Protein AF-A0A1R1M8T6-F1 (afdb_monomer)

Secondary structure (DSSP, 8-state):
-----PPPTTS---THHHHHHHHHHHHHHHHHHHHHHHHTTTTSSTHHHHHHHHHHHHHHHHHHHHHHHHHHT-S---HHHHHHHHHHHHHHHHHHHHHHHHHHT-

Structure (mmCIF, N/CA/C/O backbone):
data_AF-A0A1R1M8T6-F1
#
_entry.id   AF-A0A1R1M8T6-F1
#
loop_
_atom_site.group_PDB
_atom_site.id
_atom_site.type_symbol
_atom_site.label_atom_id
_atom_site.label_alt_id
_atom_site.label_comp_id
_atom_site.label_asym_id
_atom_site.label_entity_id
_atom_site.label_seq_id
_atom_site.pdbx_PDB_ins_code
_atom_site.Cartn_x
_atom_site.Cartn_y
_atom_site.Cartn_z
_atom_site.occupancy
_atom_site.B_iso_or_equiv
_atom_site.auth_seq_id
_atom_site.auth_comp_id
_atom_site.auth_asym_id
_atom_site.auth_atom_id
_atom_site.pdbx_PDB_model_num
ATOM 1 N N . MET A 1 1 ? -15.431 -7.631 50.095 1.00 52.59 1 MET A N 1
ATOM 2 C CA . MET A 1 1 ? -15.475 -7.565 48.620 1.00 52.59 1 MET A CA 1
ATOM 3 C C . MET A 1 1 ? -14.387 -6.596 48.192 1.00 52.59 1 MET A C 1
ATOM 5 O O . MET A 1 1 ? -14.560 -5.399 48.368 1.00 52.59 1 MET A O 1
ATOM 9 N N . GLN A 1 2 ? -13.219 -7.105 47.798 1.00 46.94 2 GLN A N 1
ATOM 10 C CA . GLN A 1 2 ? -12.154 -6.257 47.259 1.00 46.94 2 GLN A CA 1
ATOM 11 C C . GLN A 1 2 ? -12.582 -5.793 45.862 1.00 46.94 2 GLN A C 1
ATOM 13 O O . GLN A 1 2 ? -12.997 -6.642 45.073 1.00 46.94 2 GLN A O 1
ATOM 18 N N . PRO A 1 3 ? -12.522 -4.490 45.547 1.00 56.53 3 PRO A N 1
ATOM 19 C CA . PRO A 1 3 ? -12.691 -4.046 44.175 1.00 56.53 3 PRO A CA 1
ATOM 20 C C . PRO A 1 3 ? -11.523 -4.617 43.368 1.00 56.53 3 PRO A C 1
ATOM 22 O O . PRO A 1 3 ? -10.364 -4.330 43.670 1.00 56.53 3 PRO A O 1
ATOM 25 N N . GLU A 1 4 ? -11.821 -5.474 42.389 1.00 55.53 4 GLU A N 1
ATOM 26 C CA . GLU A 1 4 ? -10.830 -5.909 41.410 1.00 55.53 4 GLU A CA 1
ATOM 27 C C . GLU A 1 4 ? -10.289 -4.660 40.715 1.00 55.53 4 GLU A C 1
ATOM 29 O O . GLU A 1 4 ? -10.990 -3.970 39.974 1.00 55.53 4 GLU A 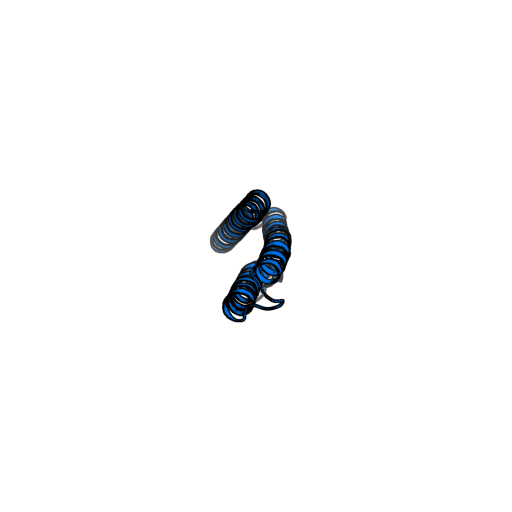O 1
ATOM 34 N N . LEU A 1 5 ? -9.037 -4.332 41.024 1.00 61.62 5 LEU A N 1
ATOM 35 C CA . LEU A 1 5 ? -8.310 -3.250 40.393 1.00 61.62 5 LEU A CA 1
ATOM 36 C C . LEU A 1 5 ? -8.073 -3.677 38.942 1.00 61.62 5 LEU A C 1
ATOM 38 O O . LEU A 1 5 ? -7.157 -4.452 38.661 1.00 61.62 5 LEU A O 1
ATOM 42 N N . SER A 1 6 ? -8.941 -3.230 38.030 1.00 60.91 6 SER A N 1
ATOM 43 C CA . SER A 1 6 ? -8.769 -3.470 36.601 1.00 60.91 6 SER A CA 1
ATOM 44 C C . SER A 1 6 ? -7.359 -3.016 36.214 1.00 60.91 6 SER A C 1
ATOM 46 O O . SER A 1 6 ? -7.009 -1.863 36.502 1.00 60.91 6 SER A O 1
ATOM 48 N N . PRO A 1 7 ? -6.528 -3.881 35.610 1.00 58.19 7 PRO A N 1
ATOM 49 C CA . PRO A 1 7 ? -5.188 -3.485 35.215 1.00 58.19 7 PRO A CA 1
ATOM 50 C C . PRO A 1 7 ? -5.287 -2.272 34.281 1.00 58.19 7 PRO A C 1
ATOM 52 O O . PRO A 1 7 ? -6.221 -2.205 33.478 1.00 58.19 7 PRO A O 1
ATOM 55 N N . PRO A 1 8 ? -4.370 -1.298 34.388 1.00 55.22 8 PRO A N 1
ATOM 56 C CA . PRO A 1 8 ? -4.455 -0.079 33.604 1.00 55.22 8 PRO A CA 1
ATOM 57 C C . PRO A 1 8 ? -4.490 -0.426 32.109 1.00 55.22 8 PRO A C 1
ATOM 59 O O . PRO A 1 8 ? -3.667 -1.196 31.611 1.00 55.22 8 PRO A O 1
ATOM 62 N N . ASP A 1 9 ? -5.448 0.161 31.385 1.00 58.66 9 ASP A N 1
ATOM 63 C CA . ASP A 1 9 ? -5.699 -0.027 29.943 1.00 58.66 9 ASP A CA 1
ATOM 64 C C . ASP A 1 9 ? -4.497 0.324 29.034 1.00 58.66 9 ASP A C 1
ATOM 66 O O . ASP A 1 9 ? -4.574 0.265 27.805 1.00 58.66 9 ASP A O 1
ATOM 70 N N . ASN A 1 10 ? -3.362 0.715 29.615 1.00 51.66 10 ASN A N 1
ATOM 71 C CA . ASN A 1 10 ? -2.217 1.306 28.939 1.00 51.66 10 ASN A CA 1
ATOM 72 C C . ASN A 1 10 ? -1.197 0.298 28.378 1.00 51.66 10 ASN A C 1
ATOM 74 O O . ASN A 1 10 ? -0.282 0.734 27.683 1.00 51.66 10 ASN A O 1
ATOM 78 N N . LEU A 1 11 ? -1.332 -1.015 28.618 1.00 49.03 11 LEU A N 1
ATOM 79 C CA . LEU A 1 11 ? -0.289 -1.991 28.242 1.00 49.03 11 LEU A CA 1
ATOM 80 C C . LEU A 1 11 ? -0.709 -3.091 27.258 1.00 49.03 11 LEU A C 1
ATOM 82 O O . LEU A 1 11 ? 0.152 -3.796 26.735 1.00 49.03 11 LEU A O 1
ATOM 86 N N . ARG A 1 12 ? -1.996 -3.231 26.921 1.00 53.75 12 ARG A N 1
ATOM 87 C CA . ARG A 1 12 ? -2.424 -4.169 25.866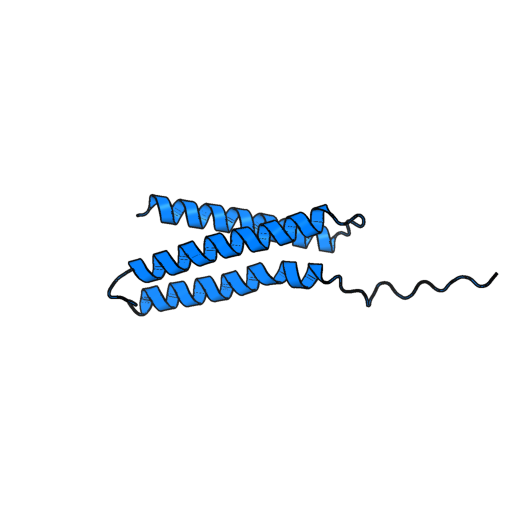 1.00 53.75 12 ARG A CA 1
ATOM 88 C C . ARG A 1 12 ? -2.480 -3.455 24.521 1.00 53.75 12 ARG A C 1
ATOM 90 O O . ARG A 1 12 ? -3.557 -3.175 23.991 1.00 53.75 12 ARG A O 1
ATOM 97 N N . VAL A 1 13 ? -1.311 -3.152 23.956 1.00 55.69 13 VAL A N 1
ATOM 98 C CA . VAL A 1 13 ? -1.225 -2.772 22.540 1.00 55.69 13 VAL A CA 1
ATOM 99 C C . VAL A 1 13 ? -1.707 -3.979 21.742 1.00 55.69 13 VAL A C 1
ATOM 101 O O . VAL A 1 13 ? -1.017 -4.986 21.628 1.00 55.69 13 VAL A O 1
ATOM 104 N N . SER A 1 14 ? -2.949 -3.911 21.263 1.00 65.50 14 SER A N 1
ATOM 105 C CA . SER A 1 14 ? -3.529 -4.975 20.449 1.00 65.50 14 SER A CA 1
ATOM 106 C C . SER A 1 14 ? -2.600 -5.236 19.257 1.00 65.50 14 SER A C 1
ATOM 108 O O . SER A 1 14 ? -2.244 -4.264 18.585 1.00 65.50 14 SER A O 1
ATOM 110 N N . PRO A 1 15 ? -2.228 -6.495 18.951 1.00 66.38 15 PRO A N 1
ATOM 111 C CA . PRO A 1 15 ? -1.368 -6.837 17.810 1.00 66.38 15 PRO A CA 1
ATOM 112 C C . PRO A 1 15 ? -1.836 -6.194 16.498 1.00 66.38 15 PRO A C 1
ATOM 114 O O . PRO A 1 15 ? -1.036 -5.826 15.641 1.00 66.38 15 PRO A O 1
ATOM 117 N N . TRP A 1 16 ? -3.145 -5.959 16.394 1.00 63.19 16 TRP A N 1
ATOM 118 C CA . TRP A 1 16 ? -3.788 -5.240 15.303 1.00 63.19 16 TRP A CA 1
ATOM 119 C C . TRP A 1 16 ? -3.212 -3.851 15.020 1.00 63.19 16 TRP A C 1
ATOM 121 O O . TRP A 1 16 ? -3.231 -3.440 13.868 1.00 63.19 16 TRP A O 1
ATOM 131 N N . HIS A 1 17 ? -2.675 -3.143 16.018 1.00 62.88 17 HIS A N 1
ATOM 132 C CA . HIS A 1 17 ? -2.044 -1.835 15.818 1.00 62.88 17 HIS A CA 1
ATOM 133 C C . HIS A 1 17 ? -0.789 -1.932 14.936 1.00 62.88 17 HIS A C 1
ATOM 135 O O . HIS A 1 17 ? -0.583 -1.092 14.061 1.00 62.88 17 HIS A O 1
ATOM 141 N N . TYR A 1 18 ? 0.017 -2.982 15.122 1.00 64.94 18 TYR A N 1
ATOM 142 C CA . TYR A 1 18 ? 1.216 -3.224 14.316 1.00 64.94 18 TYR A CA 1
ATOM 143 C C . TYR A 1 18 ? 0.853 -3.667 12.899 1.00 64.94 18 TYR A C 1
ATOM 145 O O . TYR A 1 18 ? 1.415 -3.160 11.930 1.00 64.94 18 TYR A O 1
ATOM 153 N N . VAL A 1 19 ? -0.160 -4.532 12.771 1.00 65.62 19 VAL A N 1
ATOM 154 C CA . VAL A 1 19 ? -0.683 -4.974 11.468 1.00 65.62 19 VAL A CA 1
ATOM 155 C C . VAL A 1 19 ? -1.181 -3.785 10.642 1.00 65.62 19 VAL A C 1
ATOM 157 O O . VAL A 1 19 ? -0.974 -3.749 9.436 1.00 65.62 19 VAL A O 1
ATOM 160 N N . THR A 1 20 ? -1.767 -2.768 11.277 1.00 67.25 20 THR A N 1
ATOM 161 C CA . THR A 1 20 ? -2.257 -1.571 10.578 1.00 67.25 20 THR A CA 1
ATOM 162 C C . THR A 1 20 ? -1.186 -0.549 10.189 1.00 67.25 20 THR A C 1
ATOM 164 O O . THR A 1 20 ? -1.478 0.337 9.388 1.00 67.25 20 THR A O 1
ATOM 167 N N . LEU A 1 21 ? 0.034 -0.640 10.730 1.00 72.88 21 LEU A N 1
ATOM 168 C CA . LEU A 1 21 ? 1.172 0.195 10.310 1.00 72.88 21 LEU A CA 1
ATOM 169 C C . LEU A 1 21 ? 1.955 -0.438 9.153 1.00 72.88 21 LEU A C 1
ATOM 171 O O . LEU A 1 21 ? 2.583 0.278 8.370 1.00 72.88 21 LEU A O 1
ATOM 175 N N . LEU A 1 22 ? 1.863 -1.763 9.016 1.00 82.88 22 LEU A N 1
ATOM 176 C CA . LEU A 1 22 ? 2.528 -2.547 7.980 1.00 82.88 22 LEU A CA 1
ATOM 177 C C . LEU A 1 22 ? 2.261 -2.054 6.542 1.00 82.88 22 LEU A C 1
ATOM 179 O O . LEU A 1 22 ? 3.238 -1.932 5.806 1.00 82.88 22 LEU A O 1
ATOM 183 N N . PRO A 1 23 ? 1.023 -1.704 6.122 1.00 81.56 23 PRO A N 1
ATOM 184 C CA . PRO A 1 23 ? 0.797 -1.246 4.754 1.00 81.56 23 PRO A CA 1
ATOM 185 C C . PRO A 1 23 ? 1.571 0.038 4.444 1.00 81.56 23 PRO A C 1
ATOM 187 O O . PRO A 1 23 ? 2.140 0.159 3.371 1.00 81.56 23 PRO A O 1
ATOM 190 N N . THR A 1 24 ? 1.684 0.963 5.402 1.00 85.31 24 THR A N 1
ATOM 191 C CA . THR A 1 24 ? 2.443 2.211 5.208 1.00 85.31 24 THR A CA 1
ATOM 192 C C . THR A 1 24 ? 3.932 1.935 4.979 1.00 85.31 24 THR A C 1
ATOM 194 O O . THR A 1 24 ? 4.537 2.513 4.077 1.00 85.31 24 THR A O 1
ATOM 197 N N . LEU A 1 25 ? 4.520 1.019 5.760 1.00 87.06 25 LEU A N 1
ATOM 198 C CA . LEU A 1 25 ? 5.918 0.606 5.586 1.00 87.06 25 LEU A CA 1
ATOM 199 C C . LEU A 1 25 ? 6.136 -0.069 4.234 1.00 87.06 25 LEU A C 1
ATOM 201 O O . LEU A 1 25 ? 7.108 0.228 3.541 1.00 87.06 25 LEU A O 1
ATOM 205 N N . VAL A 1 26 ? 5.215 -0.946 3.841 1.00 87.00 26 VAL A N 1
ATOM 206 C CA . VAL A 1 26 ? 5.295 -1.625 2.549 1.00 87.00 26 VAL A CA 1
ATOM 207 C C . VAL A 1 26 ? 5.169 -0.622 1.406 1.00 87.00 26 VAL A C 1
ATOM 209 O O . VAL A 1 26 ? 5.954 -0.687 0.467 1.00 87.00 26 VAL A O 1
ATOM 212 N N . GLY A 1 27 ? 4.273 0.359 1.518 1.00 87.06 27 GLY A N 1
ATOM 213 C CA . GLY A 1 27 ? 4.141 1.448 0.552 1.00 87.06 27 GLY A CA 1
ATOM 214 C C . GLY A 1 27 ? 5.415 2.272 0.401 1.00 87.06 27 GLY A C 1
ATOM 215 O O . GLY A 1 27 ? 5.819 2.577 -0.718 1.00 87.06 27 GLY A O 1
ATOM 216 N N . MET A 1 28 ? 6.105 2.585 1.500 1.00 89.88 28 MET A N 1
ATOM 217 C CA . MET A 1 28 ? 7.390 3.288 1.430 1.00 89.88 28 MET A CA 1
ATOM 218 C C . MET A 1 28 ? 8.448 2.481 0.669 1.00 89.88 28 MET A C 1
ATOM 220 O O . MET A 1 28 ? 9.133 3.027 -0.199 1.00 89.88 28 MET A O 1
ATOM 224 N N . VAL A 1 29 ? 8.575 1.185 0.971 1.00 90.44 29 VAL A N 1
ATOM 225 C CA . VAL A 1 29 ? 9.520 0.292 0.281 1.00 90.44 29 VAL A CA 1
ATOM 226 C C . VAL A 1 29 ? 9.155 0.161 -1.196 1.00 90.44 29 VAL A C 1
ATOM 228 O O . VAL A 1 29 ? 10.027 0.280 -2.054 1.00 90.44 29 VAL A O 1
ATOM 231 N N . ALA A 1 30 ? 7.869 -0.002 -1.494 1.00 88.19 30 ALA A N 1
ATOM 232 C CA . ALA A 1 30 ? 7.335 -0.097 -2.844 1.00 88.19 30 ALA A CA 1
ATOM 233 C C . ALA A 1 30 ? 7.692 1.116 -3.702 1.00 88.19 30 ALA A C 1
ATOM 235 O O . ALA A 1 30 ? 8.231 0.964 -4.798 1.00 88.19 30 ALA A O 1
ATOM 236 N N . VAL A 1 31 ? 7.422 2.321 -3.192 1.00 88.38 31 VAL A N 1
ATOM 237 C CA . VAL A 1 31 ? 7.737 3.574 -3.887 1.00 88.38 31 VAL A CA 1
ATOM 238 C C . VAL A 1 31 ? 9.242 3.691 -4.084 1.00 88.38 31 VAL A C 1
ATOM 240 O O . VAL A 1 31 ? 9.687 3.972 -5.191 1.00 88.38 31 VAL A O 1
ATOM 243 N N . SER A 1 32 ? 10.030 3.403 -3.048 1.00 92.69 32 SER A N 1
ATOM 244 C CA . SER A 1 32 ? 11.492 3.496 -3.116 1.00 92.69 32 SER A CA 1
ATOM 245 C C . SER A 1 32 ? 12.068 2.561 -4.181 1.00 92.69 32 SER A C 1
ATOM 247 O O . SER A 1 32 ? 12.857 2.994 -5.016 1.00 92.69 32 SER A O 1
ATOM 249 N N . LEU A 1 33 ? 11.634 1.297 -4.205 1.00 91.19 33 LEU A N 1
ATOM 250 C CA . LEU A 1 33 ? 12.077 0.317 -5.197 1.00 91.19 33 LEU A CA 1
ATOM 251 C C . LEU A 1 33 ? 11.597 0.659 -6.606 1.00 91.19 33 LEU A C 1
ATOM 253 O O . LEU A 1 33 ? 12.374 0.542 -7.547 1.00 91.19 33 LEU A O 1
ATOM 257 N N . SER A 1 34 ? 10.352 1.112 -6.758 1.00 87.94 34 SER A N 1
ATOM 258 C CA . SER A 1 34 ? 9.806 1.492 -8.067 1.00 87.94 34 SER A CA 1
ATOM 259 C C . SER A 1 34 ? 10.555 2.690 -8.652 1.00 87.94 34 SER A C 1
ATOM 261 O O . SER A 1 34 ? 10.904 2.688 -9.829 1.00 87.94 34 SER A O 1
ATOM 263 N N . VAL A 1 35 ? 10.860 3.690 -7.820 1.00 89.19 35 VAL A N 1
ATOM 264 C CA . VAL A 1 35 ? 11.629 4.880 -8.206 1.00 89.19 35 VAL A CA 1
ATOM 265 C C . VAL A 1 35 ? 13.073 4.512 -8.547 1.00 89.19 35 VAL A C 1
ATOM 267 O O . VAL A 1 35 ? 13.587 4.958 -9.571 1.00 89.19 35 VAL A O 1
ATOM 270 N N . LEU A 1 36 ? 13.721 3.669 -7.738 1.00 91.31 36 LEU A N 1
ATOM 271 C CA . LEU A 1 36 ? 15.074 3.185 -8.025 1.00 91.31 36 LEU A CA 1
ATOM 272 C C . LEU A 1 36 ? 15.127 2.379 -9.325 1.00 91.31 36 LEU A C 1
ATOM 274 O O . LEU A 1 36 ? 16.034 2.588 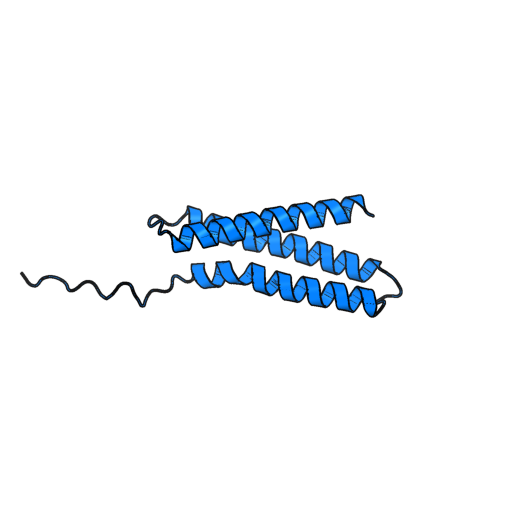-10.124 1.00 91.31 36 LEU A O 1
ATOM 278 N N . ALA A 1 37 ? 14.149 1.506 -9.561 1.00 89.50 37 ALA A N 1
ATOM 279 C CA . ALA A 1 37 ? 14.058 0.734 -10.794 1.00 89.50 37 ALA A CA 1
ATOM 280 C C . ALA A 1 37 ? 13.815 1.629 -12.016 1.00 89.50 37 ALA A C 1
ATOM 282 O O . ALA A 1 37 ? 14.374 1.367 -13.079 1.00 89.50 37 ALA A O 1
ATOM 283 N N . TRP A 1 38 ? 13.018 2.690 -11.855 1.00 87.81 38 TRP A N 1
ATOM 284 C CA . TRP A 1 38 ? 12.755 3.667 -12.909 1.00 87.81 38 TRP A CA 1
ATOM 285 C C . TRP A 1 38 ? 14.013 4.458 -13.275 1.00 87.81 38 TRP A C 1
ATOM 287 O O . TRP A 1 38 ? 14.406 4.475 -14.436 1.00 87.81 38 TRP A O 1
ATOM 297 N N . PHE A 1 39 ? 14.673 5.085 -12.296 1.00 90.56 39 PHE A N 1
ATOM 298 C CA . PHE A 1 39 ? 15.875 5.891 -12.546 1.00 90.56 39 PHE A CA 1
ATOM 299 C C . PHE A 1 39 ? 17.100 5.057 -12.909 1.00 90.56 39 PHE A C 1
ATOM 301 O O . PHE A 1 39 ? 17.956 5.517 -13.657 1.00 90.56 39 PHE A O 1
ATOM 308 N N . GLY A 1 40 ? 17.201 3.845 -12.368 1.00 88.81 40 GLY A N 1
ATOM 309 C CA . GLY A 1 40 ? 18.283 2.921 -12.676 1.00 88.81 40 GLY A CA 1
ATOM 310 C C . GLY A 1 40 ? 18.098 2.172 -13.994 1.00 88.81 40 GLY A C 1
ATOM 311 O O . GLY A 1 40 ? 18.942 1.333 -14.296 1.00 88.81 40 GLY A O 1
ATOM 312 N N . GLU A 1 41 ? 16.997 2.410 -14.721 1.00 87.25 41 GLU A N 1
ATOM 313 C CA . GLU A 1 41 ? 16.599 1.672 -15.928 1.00 87.25 41 GLU A CA 1
ATOM 314 C C . GLU A 1 41 ? 16.783 0.157 -15.776 1.00 87.25 41 GLU A C 1
ATOM 316 O O . GLU A 1 41 ? 17.331 -0.532 -16.645 1.00 87.25 41 GLU A O 1
ATOM 321 N N . TRP A 1 42 ? 16.351 -0.383 -14.633 1.00 85.56 42 TRP A N 1
ATOM 322 C CA . TRP A 1 42 ? 16.496 -1.809 -14.360 1.00 85.56 42 TRP A CA 1
ATOM 323 C C . TRP A 1 42 ? 15.796 -2.602 -15.469 1.00 85.56 42 TRP A C 1
ATOM 325 O O . TRP A 1 42 ? 14.608 -2.426 -15.720 1.00 85.56 42 TRP A O 1
ATOM 335 N N . GLY A 1 43 ? 16.540 -3.464 -16.166 1.00 77.69 43 GLY A N 1
ATOM 336 C CA . GLY A 1 43 ? 16.009 -4.235 -17.296 1.00 77.69 43 GLY A CA 1
ATOM 337 C C . GLY A 1 43 ? 15.821 -3.450 -18.603 1.00 77.69 43 GLY A C 1
ATOM 338 O O . GLY A 1 43 ? 15.098 -3.930 -19.475 1.00 77.69 43 GLY A O 1
ATOM 339 N N . GLY A 1 44 ? 16.459 -2.283 -18.762 1.00 76.44 44 GLY A N 1
ATOM 340 C CA . GLY A 1 44 ? 16.523 -1.546 -20.033 1.00 76.44 44 GLY A CA 1
ATOM 341 C C . GLY A 1 44 ? 15.241 -0.796 -20.404 1.00 76.44 44 GLY A C 1
ATOM 342 O O . GLY A 1 44 ? 14.954 -0.612 -21.586 1.00 76.44 44 GLY A O 1
ATOM 343 N N . GLY A 1 45 ? 14.435 -0.409 -19.412 1.00 79.31 45 GLY A N 1
ATOM 344 C CA . GLY A 1 45 ? 13.242 0.404 -19.625 1.00 79.31 45 GLY A CA 1
ATOM 345 C C . GLY A 1 45 ? 12.320 0.461 -18.410 1.00 79.31 45 GLY A C 1
ATOM 346 O O . GLY A 1 45 ? 12.648 0.010 -17.317 1.00 79.31 45 GLY A O 1
ATOM 347 N N . THR A 1 46 ? 11.114 0.983 -18.615 1.00 85.25 46 THR A N 1
ATOM 348 C CA . THR A 1 46 ? 10.139 1.241 -17.540 1.00 85.25 46 THR A CA 1
ATOM 349 C C . THR A 1 46 ? 9.379 -0.005 -17.078 1.00 85.25 46 THR A C 1
ATOM 351 O O . THR A 1 46 ? 8.737 0.014 -16.030 1.00 85.25 46 THR A O 1
ATOM 354 N N . LYS A 1 47 ? 9.480 -1.117 -17.820 1.00 86.56 47 LYS A N 1
ATOM 355 C CA . LYS A 1 47 ? 8.715 -2.351 -17.572 1.00 86.56 47 LYS A CA 1
ATOM 356 C C . LYS A 1 47 ? 8.948 -2.924 -16.177 1.00 86.56 47 LYS A C 1
ATOM 358 O O . LYS A 1 47 ? 7.989 -3.296 -15.509 1.00 86.56 47 LYS A O 1
ATOM 363 N N . VAL A 1 48 ? 10.202 -2.980 -15.721 1.00 87.94 48 VAL A N 1
ATOM 364 C CA . VAL A 1 48 ? 10.532 -3.527 -14.394 1.00 87.94 48 VAL A CA 1
ATOM 365 C C . VAL A 1 48 ? 9.957 -2.645 -13.291 1.00 87.94 48 VAL A C 1
ATOM 367 O O . VAL A 1 48 ? 9.352 -3.161 -12.354 1.00 87.94 48 VAL A O 1
ATOM 370 N N . ALA A 1 49 ? 10.068 -1.321 -13.429 1.00 87.44 49 ALA A N 1
ATOM 371 C CA . ALA A 1 49 ? 9.467 -0.380 -12.491 1.00 87.44 49 ALA A CA 1
ATOM 372 C C . ALA A 1 49 ? 7.940 -0.543 -12.425 1.00 87.44 49 ALA A C 1
ATOM 374 O O . ALA A 1 49 ? 7.380 -0.560 -11.330 1.00 87.44 49 ALA A O 1
ATOM 375 N N . THR A 1 50 ? 7.269 -0.743 -13.566 1.00 87.50 50 THR A N 1
ATOM 376 C CA . THR A 1 50 ? 5.822 -0.994 -13.588 1.00 87.50 50 THR A CA 1
ATOM 377 C C . THR A 1 50 ? 5.450 -2.318 -12.924 1.00 87.50 50 THR A C 1
ATOM 379 O O . THR A 1 50 ? 4.526 -2.336 -12.118 1.00 87.50 50 THR A O 1
ATOM 382 N N . VAL A 1 51 ? 6.172 -3.410 -13.194 1.00 89.62 51 VAL A N 1
ATOM 383 C CA . VAL A 1 51 ? 5.911 -4.715 -12.553 1.00 89.62 51 VAL A CA 1
ATOM 384 C C . VAL A 1 51 ? 6.066 -4.623 -11.034 1.00 89.62 51 VAL A C 1
ATOM 386 O O . VAL A 1 51 ? 5.203 -5.103 -10.299 1.00 89.62 51 VAL A O 1
ATOM 389 N N . ILE A 1 52 ? 7.126 -3.962 -10.558 1.00 90.06 52 ILE A N 1
ATOM 390 C CA . ILE A 1 52 ? 7.348 -3.716 -9.127 1.00 90.06 52 ILE A CA 1
ATOM 391 C C . ILE A 1 52 ? 6.184 -2.901 -8.548 1.00 90.06 52 ILE A C 1
ATOM 393 O O . ILE A 1 52 ? 5.610 -3.289 -7.529 1.00 90.06 52 ILE A O 1
ATOM 397 N N . ALA A 1 53 ? 5.799 -1.807 -9.208 1.00 89.00 53 ALA A N 1
ATOM 398 C CA . ALA A 1 53 ? 4.725 -0.938 -8.743 1.00 89.00 53 ALA A CA 1
ATOM 399 C C . ALA A 1 53 ? 3.366 -1.659 -8.678 1.00 89.00 53 ALA A C 1
ATOM 401 O O . ALA A 1 53 ? 2.649 -1.509 -7.688 1.00 89.00 53 ALA A O 1
ATOM 402 N N . VAL A 1 54 ? 3.031 -2.483 -9.678 1.00 90.56 54 VAL A N 1
ATOM 403 C CA . VAL A 1 54 ? 1.794 -3.285 -9.696 1.00 90.56 54 VAL A CA 1
ATOM 404 C C . VAL A 1 54 ? 1.797 -4.307 -8.561 1.00 90.56 54 VAL A C 1
ATOM 406 O O . VAL A 1 54 ? 0.865 -4.315 -7.758 1.00 90.56 54 VAL A O 1
ATOM 409 N N . PHE A 1 55 ? 2.865 -5.100 -8.433 1.00 91.25 55 PHE A N 1
ATOM 410 C CA . PHE A 1 55 ? 2.978 -6.119 -7.385 1.00 91.25 55 PHE A CA 1
ATOM 411 C C . PHE A 1 55 ? 2.800 -5.522 -5.984 1.00 91.25 55 PHE A C 1
ATOM 413 O O . PHE A 1 55 ? 2.022 -6.016 -5.164 1.00 91.25 55 PHE A O 1
ATOM 420 N N . PHE A 1 56 ? 3.499 -4.423 -5.699 1.00 91.19 56 PHE A N 1
ATOM 421 C CA . PHE A 1 56 ? 3.400 -3.796 -4.389 1.00 91.19 56 PHE A CA 1
ATOM 422 C C . PHE A 1 56 ? 2.064 -3.090 -4.155 1.00 91.19 56 PHE A C 1
ATOM 424 O O . PHE A 1 56 ? 1.616 -3.023 -3.010 1.00 91.19 56 PHE A O 1
ATOM 431 N N . SER A 1 57 ? 1.425 -2.579 -5.206 1.00 90.06 57 SER A N 1
ATOM 432 C CA . SER A 1 57 ? 0.083 -2.009 -5.119 1.00 90.06 57 SER A CA 1
ATOM 433 C C . SER A 1 57 ? -0.945 -3.073 -4.717 1.00 90.06 57 SER A C 1
ATOM 435 O O . SER A 1 57 ? -1.712 -2.877 -3.772 1.00 90.06 57 SER A O 1
ATOM 437 N N . GLU A 1 58 ? -0.905 -4.251 -5.344 1.00 90.06 58 GLU A N 1
ATOM 438 C CA . GLU A 1 58 ? -1.752 -5.386 -4.958 1.00 90.06 58 GLU A CA 1
ATOM 439 C C . GLU A 1 58 ? -1.475 -5.831 -3.521 1.00 90.06 58 GLU A C 1
ATOM 441 O O . GLU A 1 58 ? -2.400 -6.016 -2.724 1.00 90.06 58 GLU A O 1
ATOM 446 N N . PHE A 1 59 ? -0.198 -5.942 -3.155 1.00 89.69 59 PHE A N 1
ATOM 447 C CA . PHE A 1 59 ? 0.184 -6.322 -1.803 1.00 89.69 59 PHE A CA 1
ATOM 448 C C . PHE A 1 59 ? -0.314 -5.308 -0.760 1.00 89.69 59 PHE A C 1
ATOM 450 O O . PHE A 1 59 ? -0.908 -5.702 0.247 1.00 89.69 59 PHE A O 1
ATOM 457 N N . MET A 1 60 ? -0.136 -4.003 -0.999 1.00 90.81 60 MET A N 1
ATOM 458 C CA . MET A 1 60 ? -0.674 -2.955 -0.124 1.00 90.81 60 MET A CA 1
ATOM 459 C C . MET A 1 60 ? -2.190 -3.057 0.008 1.00 90.81 60 MET A C 1
ATOM 461 O O . MET A 1 60 ? -2.702 -2.990 1.126 1.00 90.81 60 MET A O 1
ATOM 465 N N . MET A 1 61 ? -2.903 -3.274 -1.100 1.00 90.69 61 MET A N 1
ATOM 466 C CA . MET A 1 61 ? -4.354 -3.439 -1.093 1.00 90.69 61 MET A CA 1
ATOM 467 C C . MET A 1 61 ? -4.780 -4.590 -0.168 1.00 90.69 61 MET A C 1
ATOM 469 O O . MET A 1 61 ? -5.669 -4.404 0.667 1.00 90.69 61 MET A O 1
ATOM 473 N N . VAL A 1 62 ? -4.111 -5.746 -0.251 1.00 90.44 62 VAL A N 1
ATOM 474 C CA . VAL A 1 62 ? -4.392 -6.918 0.599 1.00 90.44 62 VAL A CA 1
ATOM 475 C C . VAL A 1 62 ? -4.123 -6.622 2.077 1.00 90.44 62 VAL A C 1
ATOM 477 O O . VAL A 1 62 ? -4.976 -6.900 2.926 1.00 90.44 62 VAL A O 1
ATOM 480 N N . VAL A 1 63 ? -2.972 -6.030 2.411 1.00 88.75 63 VAL A N 1
ATOM 481 C CA . VAL A 1 63 ? -2.621 -5.729 3.811 1.00 88.75 63 VAL A CA 1
ATOM 482 C 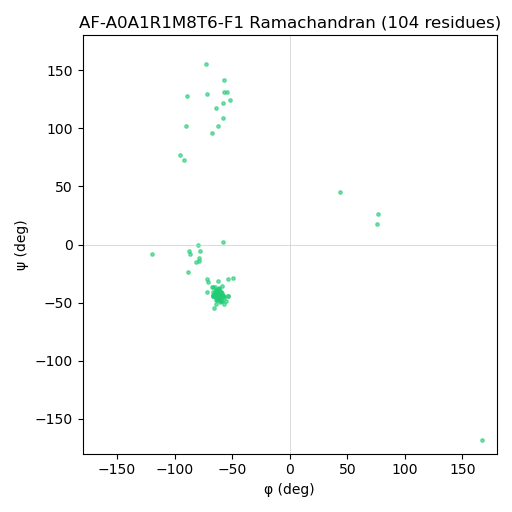C . VAL A 1 63 ? -3.560 -4.670 4.399 1.00 88.75 63 VAL A C 1
ATOM 484 O O . VAL A 1 63 ? -4.046 -4.832 5.522 1.00 88.75 63 VAL A O 1
ATOM 487 N N . SER A 1 64 ? -3.873 -3.611 3.650 1.00 89.56 64 SER A N 1
ATOM 488 C CA . SER A 1 64 ? -4.825 -2.581 4.076 1.00 89.56 64 SER A CA 1
ATOM 489 C C . SER A 1 64 ? -6.238 -3.141 4.263 1.00 89.56 64 SER A C 1
ATOM 491 O O . SER A 1 64 ? -6.899 -2.807 5.252 1.00 89.56 64 SER A O 1
ATOM 493 N N . ALA A 1 65 ? -6.688 -4.045 3.384 1.00 89.12 65 ALA A N 1
ATOM 494 C CA . ALA A 1 65 ? -7.970 -4.736 3.531 1.00 89.12 65 ALA A CA 1
ATOM 495 C C . ALA A 1 65 ? -8.001 -5.600 4.800 1.00 89.12 65 ALA A C 1
ATOM 497 O O . ALA A 1 65 ? -8.965 -5.544 5.569 1.00 89.12 65 ALA A O 1
ATOM 498 N N . ALA A 1 66 ? -6.930 -6.353 5.062 1.00 85.88 66 ALA A N 1
ATOM 499 C CA . ALA A 1 66 ? -6.797 -7.160 6.271 1.00 85.88 66 ALA A CA 1
ATOM 500 C C . ALA A 1 66 ? -6.817 -6.295 7.545 1.00 85.88 66 ALA A C 1
ATOM 502 O O . ALA A 1 66 ? -7.509 -6.632 8.510 1.00 85.88 66 ALA A O 1
ATOM 503 N N . GLY A 1 67 ? -6.125 -5.150 7.538 1.00 83.12 67 GLY A N 1
ATOM 504 C CA . GLY A 1 67 ? -6.149 -4.180 8.635 1.00 83.12 67 GLY A CA 1
ATOM 505 C C . GLY A 1 67 ? -7.547 -3.605 8.892 1.00 83.12 67 GLY A C 1
ATOM 506 O O . GLY A 1 67 ? -7.978 -3.501 10.045 1.00 83.12 67 GLY A O 1
ATOM 507 N N . LEU A 1 68 ? -8.292 -3.297 7.827 1.00 86.38 68 LEU A N 1
ATOM 508 C CA . LEU A 1 68 ? -9.670 -2.810 7.918 1.00 86.38 68 LEU A CA 1
ATOM 509 C C . LEU A 1 68 ? -10.626 -3.883 8.466 1.00 86.38 68 LEU A C 1
ATOM 511 O O . LEU A 1 68 ? -11.416 -3.599 9.368 1.00 86.38 68 LEU A O 1
ATOM 515 N N . LEU A 1 69 ? -10.523 -5.126 7.986 1.00 85.44 69 LEU A N 1
ATOM 516 C CA . LEU A 1 69 ? -11.295 -6.263 8.504 1.00 85.44 69 LEU A CA 1
ATOM 517 C C . LEU A 1 69 ? -10.997 -6.523 9.985 1.00 85.44 69 LEU A C 1
ATOM 519 O O . LEU A 1 69 ? -11.914 -6.772 10.771 1.00 85.44 69 LEU A O 1
ATOM 523 N N . GLY A 1 70 ? -9.729 -6.409 10.379 1.00 80.94 70 GLY A N 1
ATOM 524 C CA . GLY A 1 70 ? -9.299 -6.486 11.771 1.00 80.94 70 GLY A CA 1
ATOM 525 C C . GLY A 1 70 ? -9.956 -5.440 12.662 1.00 80.94 70 GLY A C 1
ATOM 526 O O . GLY A 1 70 ? -10.383 -5.757 13.770 1.00 80.94 70 GLY A O 1
ATOM 527 N N . TYR A 1 71 ? -10.090 -4.206 12.172 1.00 80.38 71 TYR A N 1
ATOM 528 C CA . TYR A 1 71 ? -10.824 -3.155 12.875 1.00 80.38 71 TYR A CA 1
ATOM 529 C C . TYR A 1 71 ? -12.326 -3.456 12.979 1.00 80.38 71 TYR A C 1
ATOM 531 O O . TYR A 1 71 ? -12.901 -3.299 14.055 1.00 80.38 71 TYR A O 1
ATOM 539 N N . LEU A 1 72 ? -12.962 -3.909 11.893 1.00 81.94 72 LEU A N 1
ATOM 540 C CA . LEU A 1 72 ? -14.404 -4.194 11.8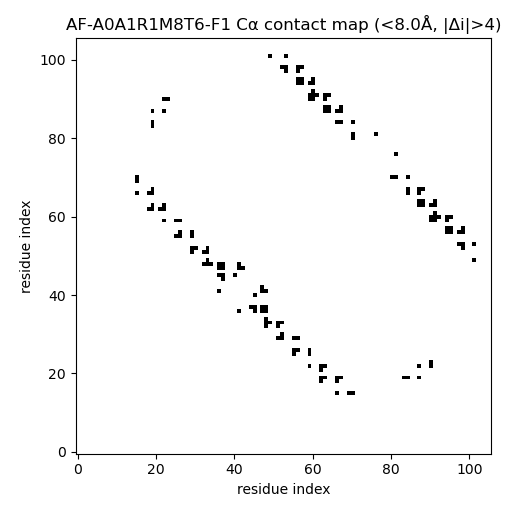72 1.00 81.94 72 LEU A CA 1
ATOM 541 C C . LEU A 1 72 ? -14.806 -5.298 12.858 1.00 81.94 72 LEU A C 1
ATOM 543 O O . LEU A 1 72 ? -15.904 -5.243 13.412 1.00 81.94 72 LEU A O 1
ATOM 547 N N . ARG A 1 73 ? -13.910 -6.260 13.102 1.00 81.50 73 ARG A N 1
ATOM 548 C CA . ARG A 1 73 ? -14.103 -7.367 14.052 1.00 81.50 73 ARG A CA 1
ATOM 549 C C . ARG A 1 73 ? -13.906 -6.982 15.524 1.00 81.50 73 ARG A C 1
ATOM 551 O O . ARG A 1 73 ? -14.131 -7.818 16.390 1.00 81.50 73 ARG A O 1
ATOM 558 N N . GLN A 1 74 ? -13.473 -5.759 15.834 1.00 74.81 74 GLN A N 1
ATOM 559 C CA . GLN A 1 74 ? -13.276 -5.325 17.220 1.00 74.81 74 GLN A CA 1
ATOM 560 C C . GLN A 1 74 ? -14.553 -4.712 17.807 1.00 74.81 74 GLN A C 1
ATOM 562 O O . GLN A 1 74 ? -15.102 -3.754 17.262 1.00 74.81 74 GLN A O 1
ATOM 567 N N . GLU A 1 75 ? -14.970 -5.214 18.972 1.00 65.12 75 GLU A N 1
ATOM 568 C CA . GLU A 1 75 ? -16.137 -4.710 19.712 1.00 65.12 75 GLU A CA 1
ATOM 569 C C . GLU A 1 75 ? -15.912 -3.286 20.258 1.00 65.12 75 GLU A C 1
ATOM 571 O O . GLU A 1 75 ? -16.800 -2.437 20.209 1.00 65.12 75 GLU A O 1
ATOM 576 N N . ALA A 1 76 ? -14.687 -2.972 20.698 1.00 65.06 76 ALA A N 1
ATOM 577 C CA . ALA A 1 76 ? -14.334 -1.662 21.246 1.00 65.06 76 ALA A CA 1
ATOM 578 C C . ALA A 1 76 ? -13.832 -0.685 20.163 1.00 65.06 76 ALA A C 1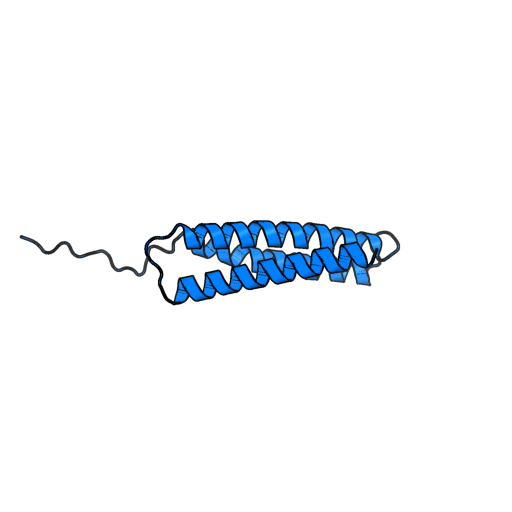
ATOM 580 O O . ALA A 1 76 ? -12.667 -0.714 19.742 1.00 65.06 76 ALA A O 1
ATOM 581 N N . ARG A 1 77 ? -14.700 0.243 19.741 1.00 68.12 77 ARG A N 1
ATOM 582 C CA . ARG A 1 77 ? -14.406 1.259 18.712 1.00 68.12 77 ARG A CA 1
ATOM 583 C C . ARG A 1 77 ? -13.960 2.595 19.318 1.00 68.12 77 ARG A C 1
ATOM 585 O O . ARG A 1 77 ? -14.705 3.567 19.346 1.00 68.12 77 ARG A O 1
ATOM 592 N N . GLY A 1 78 ? -12.708 2.665 19.769 1.00 76.69 78 GLY A N 1
ATOM 593 C CA . GLY A 1 78 ? -12.097 3.925 20.221 1.00 76.69 78 GLY A CA 1
ATOM 594 C C . GLY A 1 78 ? -11.764 4.900 19.075 1.00 76.69 78 GLY A C 1
ATOM 595 O O . GLY A 1 78 ? -11.497 4.479 17.944 1.00 76.69 78 GLY A O 1
ATOM 596 N N . ARG A 1 79 ? -11.691 6.211 19.371 1.00 79.38 79 ARG A N 1
ATOM 597 C CA . ARG A 1 79 ? -11.393 7.282 18.387 1.00 79.38 79 ARG A CA 1
ATOM 598 C C . ARG A 1 79 ? -10.098 7.034 17.602 1.00 79.38 79 ARG A C 1
ATOM 600 O O . ARG A 1 79 ? -10.101 7.151 16.382 1.00 79.38 79 ARG A O 1
ATOM 607 N N . ARG A 1 80 ? -9.015 6.621 18.278 1.00 76.81 80 ARG A N 1
ATOM 608 C CA . ARG A 1 80 ? -7.722 6.292 17.637 1.00 76.81 80 ARG A CA 1
ATOM 609 C C . ARG A 1 80 ? -7.844 5.146 16.629 1.00 76.81 80 ARG A C 1
ATOM 611 O O . ARG A 1 80 ? -7.317 5.234 15.529 1.00 76.81 80 ARG A O 1
ATOM 618 N N . ARG A 1 81 ? -8.588 4.093 16.977 1.00 76.88 81 ARG A N 1
ATOM 619 C CA . ARG A 1 81 ? -8.783 2.927 16.103 1.00 76.88 81 ARG A CA 1
ATOM 620 C C . ARG A 1 81 ? -9.586 3.291 14.852 1.00 76.88 81 ARG A C 1
ATOM 622 O O . ARG A 1 81 ? -9.252 2.829 13.771 1.00 76.88 81 ARG A O 1
ATOM 629 N N . LYS A 1 82 ? -10.578 4.182 14.981 1.00 83.25 82 LYS A N 1
ATOM 630 C CA . LYS A 1 82 ? -11.333 4.719 13.836 1.00 83.25 82 LYS A CA 1
ATOM 631 C C . LYS A 1 82 ? -10.433 5.489 12.862 1.00 83.25 82 LYS A C 1
ATOM 633 O O . LYS A 1 82 ? -10.563 5.305 11.659 1.00 83.25 82 LYS A O 1
ATOM 638 N N . VAL A 1 83 ? -9.515 6.315 13.369 1.00 85.25 83 VAL A N 1
ATOM 639 C CA . VAL A 1 83 ? -8.548 7.047 12.527 1.00 85.25 83 VAL A CA 1
ATOM 640 C C . VAL A 1 83 ? -7.661 6.074 11.749 1.00 85.25 83 VAL A C 1
ATOM 642 O O . VAL A 1 83 ? -7.503 6.218 10.543 1.00 85.25 83 VAL A O 1
ATOM 645 N N . ILE A 1 84 ? -7.150 5.039 12.413 1.00 83.69 84 ILE A N 1
ATOM 646 C CA . ILE A 1 84 ? -6.320 4.009 11.774 1.00 83.69 84 ILE A CA 1
ATOM 647 C C . ILE A 1 84 ? -7.110 3.217 10.722 1.00 83.69 84 ILE A C 1
ATOM 649 O O . ILE A 1 84 ? -6.5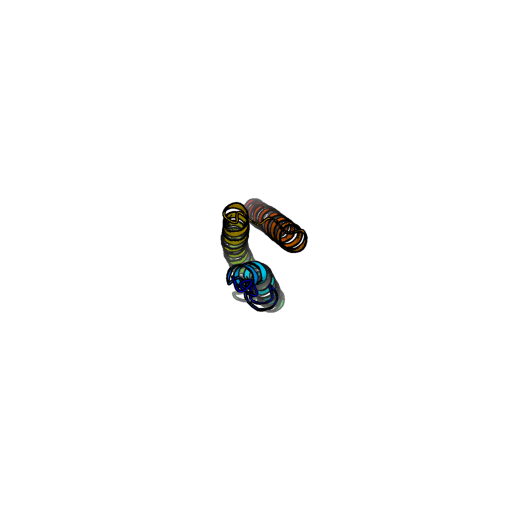84 2.899 9.659 1.00 83.69 84 ILE A O 1
ATOM 653 N N . ALA A 1 85 ? -8.379 2.912 10.987 1.00 85.81 85 ALA A N 1
ATOM 654 C CA . ALA A 1 85 ? -9.244 2.241 10.022 1.00 85.81 85 ALA A CA 1
ATOM 655 C C . ALA A 1 85 ? -9.486 3.099 8.774 1.00 85.81 85 ALA A C 1
ATOM 657 O O . ALA A 1 85 ? -9.383 2.597 7.659 1.00 85.81 85 ALA A O 1
ATOM 658 N N . LEU A 1 86 ? -9.744 4.399 8.954 1.00 89.31 86 LEU A N 1
ATOM 659 C CA . LEU A 1 86 ? -9.876 5.349 7.846 1.00 89.31 86 LEU A CA 1
ATOM 660 C C . LEU A 1 86 ? -8.575 5.472 7.047 1.00 89.31 86 LEU A C 1
ATOM 662 O O . LEU A 1 86 ? -8.624 5.530 5.823 1.00 89.31 86 LEU A O 1
ATOM 666 N N . TRP A 1 87 ? -7.422 5.451 7.718 1.00 89.12 87 TRP A N 1
ATOM 667 C CA . TRP A 1 87 ? -6.121 5.440 7.051 1.00 89.12 87 TRP A CA 1
ATOM 668 C C . TRP A 1 87 ? -5.927 4.190 6.186 1.00 89.12 87 TRP A C 1
ATOM 670 O O . TRP A 1 87 ? -5.548 4.294 5.025 1.00 89.12 87 TRP A O 1
ATOM 680 N N . ASN A 1 88 ? -6.261 3.007 6.708 1.00 88.38 88 ASN A N 1
ATOM 681 C CA . ASN A 1 88 ? -6.202 1.765 5.931 1.00 88.38 88 ASN A CA 1
ATOM 682 C C . ASN A 1 88 ? -7.180 1.769 4.755 1.00 88.38 88 ASN A C 1
ATOM 684 O O . ASN A 1 88 ? -6.824 1.325 3.670 1.00 88.38 88 ASN A O 1
ATOM 688 N N . LEU A 1 89 ? -8.389 2.303 4.944 1.00 91.00 89 LEU A N 1
ATOM 689 C CA . LEU A 1 89 ? -9.346 2.465 3.853 1.00 91.00 89 LEU A CA 1
ATOM 690 C C . LEU A 1 89 ? -8.795 3.390 2.759 1.00 91.00 89 LEU A C 1
ATOM 692 O O . LEU A 1 89 ? -8.907 3.075 1.578 1.00 91.00 89 LEU A O 1
ATOM 696 N N . PHE A 1 90 ? -8.168 4.501 3.143 1.00 92.94 90 PHE A N 1
ATOM 697 C CA . PHE A 1 90 ? -7.525 5.411 2.200 1.00 92.94 90 PHE A CA 1
ATOM 698 C C . PHE A 1 90 ? -6.400 4.721 1.416 1.00 92.94 90 PHE A C 1
ATOM 700 O O . PHE A 1 90 ? -6.386 4.793 0.190 1.00 92.94 90 PHE A O 1
ATOM 707 N N . LEU A 1 91 ? -5.503 4.000 2.100 1.00 91.00 91 LEU A N 1
ATOM 708 C CA . LEU A 1 91 ? -4.418 3.252 1.452 1.00 91.00 91 LEU A CA 1
ATOM 709 C C . LEU A 1 91 ? -4.940 2.169 0.501 1.00 91.00 91 LEU A C 1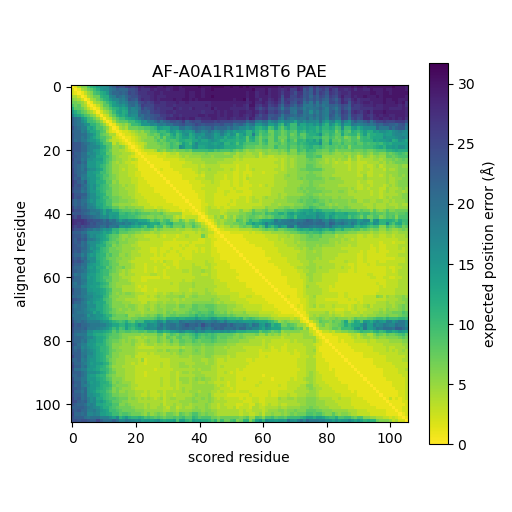
ATOM 711 O O . LEU A 1 91 ? -4.387 1.989 -0.583 1.00 91.00 91 LEU A O 1
ATOM 715 N N . LEU A 1 92 ? -6.023 1.485 0.872 1.00 92.00 92 LEU A N 1
ATOM 716 C CA . LEU A 1 92 ? -6.681 0.493 0.026 1.00 92.00 92 LEU A CA 1
ATOM 717 C C . LEU A 1 92 ? -7.1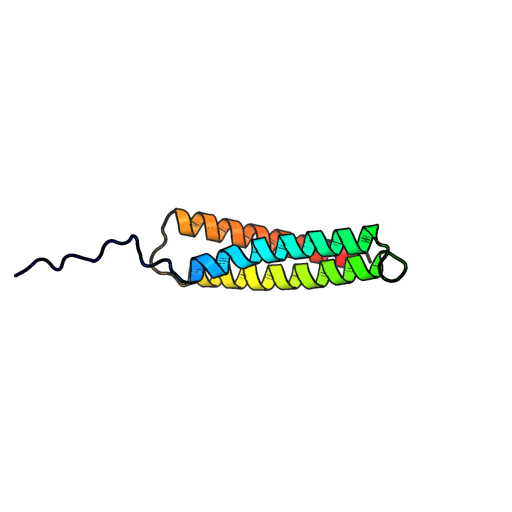90 1.121 -1.275 1.00 92.00 92 LEU A C 1
ATOM 719 O O . LEU A 1 92 ? -6.896 0.610 -2.354 1.00 92.00 92 LEU A O 1
ATOM 723 N N . LEU A 1 93 ? -7.916 2.239 -1.179 1.00 93.75 93 LEU A N 1
ATOM 724 C CA . LEU A 1 93 ? -8.447 2.943 -2.349 1.00 93.75 93 LEU A CA 1
ATOM 725 C C . LEU A 1 93 ? -7.325 3.495 -3.232 1.00 93.75 93 LEU A C 1
ATOM 727 O O . LEU A 1 93 ? -7.389 3.371 -4.453 1.00 93.75 93 LEU A O 1
ATOM 731 N N . LEU A 1 94 ? -6.284 4.065 -2.622 1.00 91.62 94 LEU A N 1
ATOM 732 C CA . LEU A 1 94 ? -5.128 4.591 -3.343 1.00 91.62 94 LEU A CA 1
ATOM 733 C C . LEU A 1 94 ? -4.388 3.485 -4.106 1.00 91.62 94 LEU A C 1
ATOM 735 O O . LEU A 1 94 ? -4.028 3.678 -5.264 1.00 91.62 94 LEU A O 1
ATOM 739 N N . SER A 1 95 ? -4.204 2.321 -3.479 1.00 89.94 95 SER A N 1
ATOM 740 C CA . SER A 1 95 ? -3.579 1.159 -4.118 1.00 89.94 95 SER A CA 1
ATOM 741 C C . SER A 1 95 ? -4.427 0.658 -5.287 1.00 89.94 95 SER A C 1
ATOM 743 O O . SER A 1 95 ? -3.931 0.520 -6.401 1.00 89.94 95 SER A O 1
ATOM 745 N N . ALA A 1 96 ? -5.737 0.491 -5.090 1.00 91.88 96 ALA A N 1
ATOM 746 C CA . ALA A 1 96 ? -6.638 0.088 -6.168 1.00 91.88 96 ALA A CA 1
ATOM 747 C C . ALA A 1 96 ? -6.593 1.064 -7.361 1.00 91.88 96 ALA A C 1
ATOM 749 O O . ALA A 1 96 ? -6.482 0.629 -8.506 1.00 91.88 96 ALA A O 1
ATOM 750 N N . LEU A 1 97 ? -6.603 2.378 -7.106 1.00 93.12 97 LEU A N 1
ATOM 751 C CA . LEU A 1 97 ? -6.475 3.398 -8.153 1.00 93.12 97 LEU A CA 1
ATOM 752 C C . LEU A 1 97 ? -5.121 3.334 -8.868 1.00 93.12 97 LEU A C 1
ATOM 754 O O . LEU A 1 97 ? -5.081 3.432 -10.091 1.00 93.12 97 LEU A O 1
ATOM 758 N N . CYS A 1 98 ? -4.028 3.145 -8.128 1.00 89.69 98 CYS A N 1
ATOM 759 C CA . CYS A 1 98 ? -2.689 3.012 -8.699 1.00 89.69 98 CYS A CA 1
ATOM 760 C C . CYS A 1 98 ? -2.583 1.765 -9.589 1.00 89.69 98 CYS A C 1
ATOM 762 O O . CYS A 1 98 ? -2.102 1.850 -10.716 1.00 89.69 98 CYS A O 1
ATOM 764 N N . GLY A 1 99 ? -3.103 0.625 -9.123 1.00 86.81 99 GLY A N 1
ATOM 765 C CA . GLY A 1 99 ? -3.144 -0.614 -9.900 1.00 86.81 99 GLY A CA 1
ATOM 766 C C . GLY A 1 99 ? -3.966 -0.466 -11.182 1.00 86.81 99 GLY A C 1
ATOM 767 O O . GLY A 1 99 ? -3.490 -0.829 -12.253 1.00 86.81 99 GLY A O 1
ATOM 768 N N . LEU A 1 100 ? -5.157 0.139 -11.093 1.00 90.00 100 LEU A N 1
ATOM 769 C CA . LEU A 1 100 ? -6.002 0.417 -12.259 1.00 90.00 100 LEU A CA 1
ATOM 770 C C . LEU A 1 100 ? -5.319 1.359 -13.253 1.00 90.00 100 LEU A C 1
ATOM 772 O O . LEU A 1 100 ? -5.329 1.091 -14.450 1.00 90.00 100 LEU A O 1
ATOM 776 N N . TYR A 1 101 ? -4.713 2.443 -12.767 1.00 90.69 101 TYR A N 1
ATOM 777 C CA . TYR A 1 101 ? -3.982 3.379 -13.616 1.00 90.69 101 TYR A CA 1
ATOM 778 C C . TYR A 1 101 ? -2.847 2.677 -14.364 1.00 90.69 101 TYR A C 1
ATOM 780 O O . TYR A 1 101 ? -2.756 2.799 -15.582 1.00 90.69 101 TYR A O 1
ATOM 788 N N . LEU A 1 102 ? -2.027 1.895 -13.655 1.00 86.31 102 LEU A N 1
ATOM 789 C CA . LEU A 1 102 ? -0.923 1.160 -14.265 1.00 86.31 102 LEU A CA 1
ATOM 790 C C . LEU A 1 102 ? -1.423 0.132 -15.284 1.00 86.31 102 LEU A C 1
ATOM 792 O O . LEU A 1 102 ? -0.840 0.037 -16.360 1.00 86.31 102 LEU A O 1
ATOM 796 N N . PHE A 1 103 ? -2.522 -0.568 -14.991 1.00 84.06 103 PHE A N 1
ATOM 797 C CA . PHE A 1 103 ? -3.138 -1.533 -15.903 1.00 84.06 103 PHE A CA 1
ATOM 798 C C . PHE A 1 103 ? -3.646 -0.885 -17.199 1.00 84.06 103 PHE A C 1
ATOM 800 O O . PHE A 1 103 ? -3.432 -1.438 -18.270 1.00 84.06 103 PHE A O 1
ATOM 807 N N . PHE A 1 104 ? -4.280 0.290 -17.120 1.00 86.50 104 PHE A N 1
ATOM 808 C CA . PHE A 1 104 ? -4.764 1.018 -18.303 1.00 86.50 104 PHE A CA 1
ATOM 809 C C . PHE A 1 104 ? -3.687 1.840 -19.025 1.00 86.50 104 PHE A C 1
ATOM 811 O O . PHE A 1 104 ? -3.928 2.306 -20.135 1.00 86.50 104 PHE A O 1
ATOM 818 N N . SER A 1 105 ? -2.535 2.073 -18.393 1.00 78.12 105 SER A N 1
ATOM 819 C CA . SER A 1 105 ? -1.409 2.802 -18.995 1.00 78.12 105 SER A CA 1
ATOM 820 C C . SER A 1 105 ? -0.453 1.918 -19.806 1.00 78.12 105 SER A C 1
ATOM 822 O O . SER A 1 105 ? 0.465 2.445 -20.435 1.00 78.12 105 SER A O 1
ATOM 824 N N . GLN A 1 106 ? -0.636 0.596 -19.733 1.00 64.75 106 GLN A N 1
ATOM 825 C CA . GLN A 1 106 ? 0.075 -0.413 -20.525 1.00 64.75 106 GLN A CA 1
ATOM 826 C C . GLN A 1 106 ? -0.604 -0.582 -21.886 1.00 64.75 106 GLN A C 1
ATOM 828 O O . GLN A 1 106 ? 0.143 -0.780 -22.870 1.00 64.75 106 GLN A O 1
#

Sequence (106 aa):
MQPELSPPDNLRVSPWHYVTLLPTLVGMVAVSLSVLAWFGEWGGGTKVATVIAVFFSEFMMVVSAAGLLGYLRQEARGRRRKVIALWNLFLLLLSALCGLYLFFSQ

Solvent-accessible surface area (backbone atoms only — not comparable to full-atom values): 5843 Å² total; per-residue (Å²): 134,81,80,81,76,73,76,73,86,85,74,75,78,55,69,63,62,59,53,56,49,46,31,61,55,50,50,53,52,34,52,51,51,22,51,48,24,45,77,64,34,38,92,80,38,61,64,51,15,50,52,48,42,42,55,43,22,54,50,30,26,53,43,16,48,52,33,33,52,55,50,72,72,45,90,80,81,48,73,69,58,52,53,53,34,51,50,24,50,50,49,23,52,52,20,51,51,50,37,50,50,56,63,76,72,109

pLDDT: mean 80.67, std 12.37, range [46.94, 93.75]

Radius of gyration: 18.82 Å; Cα contacts (8 Å, |Δi|>4): 85; chains: 1; bounding box: 34×15×69 Å

Foldseek 3Di:
DDPPPDPPPPPCPDVLVVLLCVLVVLVVVLVVVLVCCQVVVPPVHNVVSLVSLLVSLVVSLVSLVVSLVVLVPDPDDDPVSVVSNVVSVVSNVVSVVSNVVSVVVD

Mean predicted aligned error: 8.61 Å

Nearest PDB structures (foldseek):
  2jmh-assembly1_A  TM=5.054E-01  e=1.014E+00  Blomia tropicalis
  9had-assembly1_A  TM=4.996E-01  e=4.578E+00  Dermatophagoides farinae
  8qae-assembly2_C-2  TM=6.090E-01  e=6.400E+00  synthetic construct
  2mey-assembly1_A  TM=4.755E-01  e=4.329E+00  Blomia tropicalis